Protein AF-A0A966U2Y6-F1 (afdb_monomer)

Sequence (125 aa):
MTNHVHLLVTPSRAESLSRLMRHLNQRYVQAINRAYRRSGTMWEGRFRSCLVDTEAYVLACYRYIELNPVRASMVRDPLDYPWSSHRMNASALPSSLLTPHEVFRALAPDARGRAEAYRELVLQG

Structure (mmCIF, N/CA/C/O backbone):
data_AF-A0A966U2Y6-F1
#
_entry.id   AF-A0A966U2Y6-F1
#
loop_
_atom_site.group_PDB
_atom_site.id
_atom_site.type_symbol
_atom_site.label_atom_id
_atom_site.label_alt_id
_atom_site.label_comp_id
_atom_site.label_asym_id
_atom_site.label_entity_id
_atom_site.label_seq_id
_atom_site.pdbx_PDB_ins_code
_atom_site.Cartn_x
_atom_site.Cartn_y
_atom_site.Cartn_z
_atom_site.occupancy
_atom_site.B_iso_or_equiv
_atom_site.auth_seq_id
_atom_site.auth_comp_id
_atom_site.auth_asym_id
_atom_site.auth_atom_id
_atom_site.pdbx_PDB_model_num
ATOM 1 N N . MET A 1 1 ? -0.722 -4.563 10.689 1.00 69.25 1 MET A N 1
ATOM 2 C CA . MET A 1 1 ? -1.890 -5.294 10.145 1.00 69.25 1 MET A CA 1
ATOM 3 C C . MET A 1 1 ? -2.987 -5.563 11.174 1.00 69.25 1 MET A C 1
ATOM 5 O O . MET A 1 1 ? -4.125 -5.232 10.891 1.00 69.25 1 MET A O 1
ATOM 9 N N . THR A 1 2 ? -2.715 -6.106 12.368 1.00 83.50 2 THR A N 1
ATOM 10 C CA . THR A 1 2 ? -3.764 -6.277 13.406 1.00 83.50 2 THR A CA 1
ATOM 11 C C . THR A 1 2 ? -4.090 -4.993 14.180 1.00 83.50 2 THR A C 1
ATOM 13 O O . THR A 1 2 ? -5.204 -4.837 14.667 1.00 83.50 2 THR A O 1
ATOM 16 N N . ASN A 1 3 ? -3.133 -4.064 14.281 1.00 89.12 3 ASN A N 1
ATOM 17 C CA . ASN A 1 3 ? -3.253 -2.813 15.045 1.00 89.12 3 ASN A CA 1
ATOM 18 C C . ASN A 1 3 ? -2.838 -1.547 14.264 1.00 89.12 3 ASN A C 1
ATOM 20 O O . ASN A 1 3 ? -2.851 -0.452 14.814 1.00 89.12 3 ASN A O 1
ATOM 24 N N . HIS A 1 4 ? -2.451 -1.682 12.993 1.00 91.94 4 HIS A N 1
ATOM 25 C CA . HIS A 1 4 ? -2.049 -0.573 12.121 1.00 91.94 4 HIS A CA 1
ATOM 26 C C . HIS A 1 4 ? -2.207 -0.955 10.646 1.00 91.94 4 HIS A C 1
ATOM 28 O O . HIS A 1 4 ? -2.210 -2.145 10.308 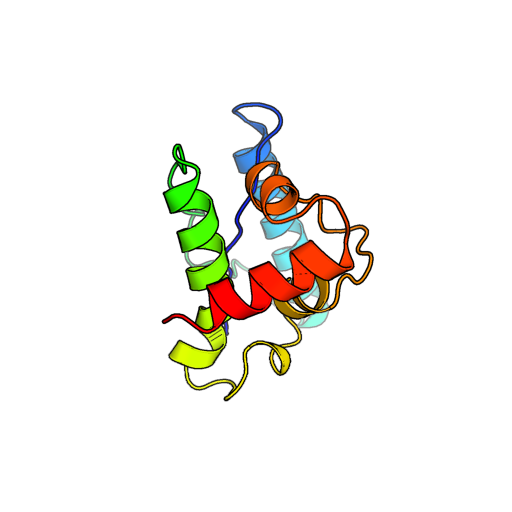1.00 91.94 4 HIS A O 1
ATOM 34 N N . VAL A 1 5 ? -2.258 0.058 9.780 1.00 93.94 5 VAL A N 1
ATOM 35 C CA . VAL A 1 5 ? -2.324 -0.071 8.317 1.00 93.94 5 VAL A CA 1
ATOM 36 C C . VAL A 1 5 ? -1.156 0.669 7.664 1.00 93.94 5 VAL A C 1
ATOM 38 O O . VAL A 1 5 ? -0.695 1.678 8.196 1.00 93.94 5 VAL A O 1
ATOM 41 N N . HIS A 1 6 ? -0.706 0.182 6.506 1.00 95.94 6 HIS A N 1
ATOM 42 C CA . HIS A 1 6 ? 0.255 0.870 5.637 1.00 95.94 6 HIS A CA 1
ATOM 43 C C . HIS A 1 6 ? -0.441 1.233 4.330 1.00 95.94 6 HIS A C 1
ATOM 45 O O . HIS A 1 6 ? -1.134 0.395 3.758 1.00 95.94 6 HIS A O 1
ATOM 51 N N . LEU A 1 7 ? -0.274 2.472 3.869 1.00 96.00 7 LEU A N 1
ATOM 52 C CA . LEU A 1 7 ? -0.892 2.982 2.645 1.00 96.00 7 LEU A CA 1
ATOM 53 C C . LEU A 1 7 ? 0.185 3.618 1.763 1.00 96.00 7 LEU A C 1
ATOM 55 O O . LEU A 1 7 ? 0.947 4.458 2.239 1.00 96.00 7 LEU A O 1
ATOM 59 N N . LEU A 1 8 ? 0.206 3.255 0.481 1.00 96.94 8 LEU A N 1
ATOM 60 C CA . LEU A 1 8 ? 0.978 3.941 -0.553 1.00 96.94 8 LEU A CA 1
ATOM 61 C C . LEU A 1 8 ? 0.008 4.766 -1.397 1.00 96.94 8 LEU A C 1
ATOM 63 O O . LEU A 1 8 ? -0.895 4.214 -2.022 1.00 96.94 8 LEU A O 1
ATOM 67 N N . VAL A 1 9 ? 0.150 6.089 -1.361 1.00 95.81 9 VAL A N 1
ATOM 68 C CA . VAL A 1 9 ? -0.825 7.016 -1.948 1.00 95.81 9 VAL A CA 1
ATOM 69 C C . VAL A 1 9 ? -0.129 8.179 -2.641 1.00 95.81 9 VAL A C 1
ATOM 71 O O . VAL A 1 9 ? 0.821 8.744 -2.106 1.00 95.81 9 VAL A O 1
ATOM 74 N N . THR A 1 10 ? -0.659 8.579 -3.795 1.00 95.44 10 THR A N 1
ATOM 75 C CA . THR A 1 10 ? -0.240 9.785 -4.519 1.00 95.44 10 THR A CA 1
ATOM 76 C C . THR A 1 10 ? -1.256 10.898 -4.250 1.00 95.44 10 THR A C 1
ATOM 78 O O . THR A 1 10 ? -2.369 10.850 -4.781 1.00 95.44 10 THR A O 1
ATOM 81 N N . PRO A 1 11 ? -0.949 11.883 -3.387 1.00 94.50 11 PRO A N 1
ATOM 82 C CA . PRO A 1 11 ? -1.878 12.966 -3.096 1.00 94.50 11 PRO A CA 1
ATOM 83 C C . PRO A 1 11 ? -1.987 13.930 -4.286 1.00 94.50 11 PRO A C 1
ATOM 85 O O . PRO A 1 11 ? -0.985 14.342 -4.856 1.00 94.50 11 PRO A O 1
ATOM 88 N N . SER A 1 12 ? -3.203 14.374 -4.612 1.00 93.62 12 SER A N 1
ATOM 89 C CA . SER A 1 12 ? -3.435 15.344 -5.697 1.00 93.62 12 SER A CA 1
ATOM 90 C C . SER A 1 12 ? -2.958 16.768 -5.381 1.00 93.62 12 SER A C 1
ATOM 92 O O . SER A 1 12 ? -2.810 17.588 -6.279 1.00 93.62 12 SER A O 1
ATOM 94 N N . ARG A 1 13 ? -2.816 17.097 -4.090 1.00 95.69 13 ARG A N 1
ATOM 95 C CA . ARG A 1 13 ? -2.360 18.395 -3.550 1.00 95.69 13 ARG A CA 1
ATOM 96 C C . ARG A 1 13 ? -1.693 18.160 -2.200 1.00 95.69 13 ARG A C 1
ATOM 98 O O . ARG A 1 13 ? -2.073 17.196 -1.528 1.00 95.69 13 ARG A O 1
ATOM 105 N N . ALA A 1 14 ? -0.819 19.064 -1.767 1.00 91.94 14 ALA A N 1
ATOM 106 C CA . ALA A 1 14 ? -0.055 18.946 -0.522 1.00 91.94 14 ALA A CA 1
ATOM 107 C C . ALA A 1 14 ? -0.923 18.616 0.713 1.00 91.94 14 ALA A C 1
ATOM 109 O O . ALA A 1 14 ? -0.583 17.741 1.507 1.00 91.94 14 ALA A O 1
ATOM 110 N N . GLU A 1 15 ? -2.104 19.224 0.847 1.00 95.25 15 GLU A N 1
ATOM 111 C CA . GLU A 1 15 ? -2.983 19.039 2.013 1.00 95.25 15 GLU A CA 1
ATOM 112 C C . GLU A 1 15 ? -3.892 17.805 1.901 1.00 95.25 15 GLU A C 1
ATOM 114 O O . GLU A 1 15 ? -4.583 17.442 2.861 1.00 95.25 15 GLU A O 1
ATOM 119 N N . SER A 1 16 ? -3.934 17.160 0.730 1.00 96.00 16 SER A N 1
ATOM 120 C CA . SER A 1 16 ? -4.897 16.091 0.435 1.00 96.00 16 SER A CA 1
ATOM 121 C C . SER A 1 16 ? -4.683 14.880 1.335 1.00 96.00 16 SER A C 1
ATOM 123 O O . SER A 1 16 ? -5.659 14.320 1.828 1.00 96.00 16 SER A O 1
ATOM 125 N N . LEU A 1 17 ? -3.424 14.524 1.616 1.00 95.69 17 LEU A N 1
ATOM 126 C CA . LEU A 1 17 ? -3.092 13.398 2.490 1.00 95.69 17 LEU A CA 1
ATOM 127 C C . LEU A 1 17 ? -3.587 13.635 3.922 1.00 95.69 17 LEU A C 1
ATOM 129 O O . LEU A 1 17 ? -4.316 12.815 4.478 1.00 95.69 17 LEU A O 1
ATOM 133 N N . SER A 1 18 ? -3.265 14.792 4.500 1.00 95.44 18 SER A N 1
ATOM 134 C CA . SER A 1 18 ? -3.696 15.154 5.855 1.00 95.44 18 SER A CA 1
ATOM 135 C C . SER A 1 18 ? -5.220 15.202 5.977 1.00 95.44 18 SER A C 1
ATOM 137 O O . SER A 1 18 ? -5.787 14.732 6.967 1.00 95.44 18 SER A O 1
ATOM 139 N N . ARG A 1 19 ? -5.911 15.726 4.954 1.00 96.50 19 ARG A N 1
ATOM 140 C CA . ARG A 1 19 ? -7.379 15.728 4.909 1.00 96.50 19 ARG A CA 1
ATOM 141 C C . ARG A 1 19 ? -7.938 14.313 4.794 1.00 96.50 19 ARG A C 1
ATOM 143 O O . ARG A 1 19 ? -8.871 14.006 5.532 1.00 96.50 19 ARG A O 1
ATOM 150 N N . LEU A 1 20 ? -7.387 13.470 3.921 1.00 95.56 20 LEU A N 1
ATOM 151 C CA . LEU A 1 20 ? -7.788 12.070 3.774 1.00 95.56 20 LEU A CA 1
ATOM 152 C C . LEU A 1 20 ? -7.684 11.340 5.116 1.00 95.56 20 LEU A C 1
ATOM 154 O O . LEU A 1 20 ? -8.687 10.820 5.602 1.00 95.56 20 LEU A O 1
ATOM 158 N N . MET A 1 21 ? -6.510 11.384 5.749 1.00 96.56 21 MET A N 1
ATOM 159 C CA . MET A 1 21 ? -6.264 10.692 7.016 1.00 96.56 21 MET A CA 1
ATOM 160 C C . MET A 1 21 ? -7.176 11.198 8.134 1.00 96.56 21 MET A C 1
ATOM 162 O O . MET A 1 21 ? -7.710 10.394 8.897 1.00 96.56 21 MET A O 1
ATOM 166 N N . ARG A 1 22 ? -7.436 12.512 8.207 1.00 95.56 22 ARG A N 1
ATOM 167 C CA . ARG A 1 22 ? -8.385 13.072 9.183 1.00 95.56 22 ARG A CA 1
ATOM 168 C C . ARG A 1 22 ? -9.786 12.483 9.013 1.00 95.56 22 ARG A C 1
ATOM 170 O O . ARG A 1 22 ? -10.361 12.020 9.994 1.00 95.56 22 ARG A O 1
ATOM 177 N N . HIS A 1 23 ? -10.328 12.490 7.794 1.00 95.88 23 HIS A N 1
ATOM 178 C CA . HIS A 1 23 ? -11.686 11.993 7.548 1.00 95.88 23 HIS A CA 1
ATOM 179 C C . HIS A 1 23 ? -11.779 10.477 7.730 1.00 95.88 23 HIS A C 1
ATOM 181 O O . HIS A 1 23 ? -12.716 10.008 8.376 1.00 95.88 23 HIS A O 1
ATOM 187 N N . LEU A 1 24 ? -10.809 9.719 7.208 1.00 95.19 24 LEU A N 1
ATOM 188 C CA . LEU A 1 24 ? -10.754 8.264 7.349 1.00 95.19 24 LEU A CA 1
ATOM 189 C C . LEU A 1 24 ? -10.761 7.865 8.829 1.00 95.19 24 LEU A C 1
ATOM 191 O O . LEU A 1 24 ? -11.628 7.108 9.267 1.00 95.19 24 LEU A O 1
ATOM 195 N N . ASN A 1 25 ? -9.853 8.448 9.614 1.00 95.19 25 ASN A N 1
ATOM 196 C CA . ASN A 1 25 ? -9.701 8.114 11.024 1.00 95.19 25 ASN A CA 1
ATOM 197 C C . ASN A 1 25 ? -10.938 8.499 11.840 1.00 95.19 25 ASN A C 1
ATOM 199 O O . ASN A 1 25 ? -11.384 7.704 12.666 1.00 95.19 25 ASN A O 1
ATOM 203 N N . GLN A 1 26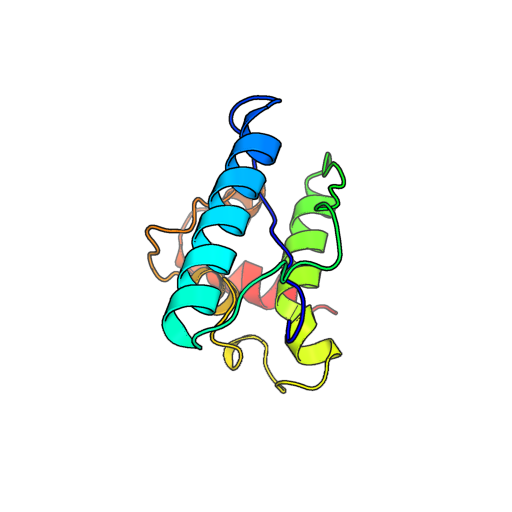 ? -11.511 9.685 11.603 1.00 95.12 26 GLN A N 1
ATOM 204 C CA . GLN A 1 26 ? -12.719 10.137 12.301 1.00 95.12 26 GLN A CA 1
ATOM 205 C C . GLN A 1 26 ? -13.913 9.226 12.013 1.00 95.12 26 GLN A C 1
ATOM 207 O O . GLN A 1 26 ? -14.578 8.783 12.950 1.00 95.12 26 GLN A O 1
ATOM 212 N N . ARG A 1 27 ? -14.166 8.907 10.736 1.00 96.50 27 ARG A N 1
ATOM 213 C CA . ARG A 1 27 ? -15.287 8.038 10.351 1.00 96.50 27 ARG A CA 1
ATOM 214 C C . ARG A 1 27 ? -15.122 6.631 10.913 1.00 96.50 27 ARG A C 1
ATOM 216 O O . ARG A 1 27 ? -16.092 6.076 11.420 1.00 96.50 27 ARG A O 1
ATOM 223 N N . TYR A 1 28 ? -13.907 6.086 10.871 1.00 95.50 28 TYR A N 1
ATOM 224 C CA . TYR A 1 28 ? -13.618 4.766 11.422 1.00 95.50 28 TYR A CA 1
ATOM 225 C C . TYR A 1 28 ? -13.859 4.710 12.938 1.00 95.50 28 TYR A C 1
ATOM 227 O O . TYR A 1 28 ? -14.616 3.864 13.407 1.00 95.50 28 TYR A O 1
ATOM 235 N N . VAL A 1 29 ? -13.302 5.659 13.702 1.00 96.31 29 VAL A N 1
ATOM 236 C CA . VAL A 1 29 ? -13.487 5.724 15.164 1.00 96.31 29 VAL A CA 1
ATOM 237 C C . VAL A 1 29 ? -14.963 5.863 15.526 1.00 96.31 29 VAL A C 1
ATOM 239 O O . VAL A 1 29 ? -15.444 5.155 16.405 1.00 96.31 29 VAL A O 1
ATOM 242 N N . GLN A 1 30 ? -15.703 6.739 14.840 1.00 96.75 30 GLN A N 1
ATOM 243 C CA . GLN A 1 30 ? -17.137 6.915 15.082 1.00 96.75 30 GLN A CA 1
ATOM 244 C C . GLN A 1 30 ? -17.930 5.636 14.795 1.00 96.75 30 GLN A C 1
ATOM 246 O O . GLN A 1 30 ? -18.797 5.269 15.590 1.00 96.75 30 GLN A O 1
ATOM 251 N N . ALA A 1 31 ? -17.631 4.955 13.684 1.00 97.50 31 ALA A N 1
ATOM 252 C CA . ALA A 1 31 ? -18.291 3.708 13.315 1.00 97.50 31 ALA A CA 1
ATOM 253 C C . ALA A 1 31 ? -18.042 2.612 14.360 1.00 97.50 31 ALA A C 1
ATOM 255 O O . ALA A 1 31 ? -18.991 1.982 14.824 1.00 97.50 31 ALA A O 1
ATOM 256 N N . ILE A 1 32 ? -16.791 2.437 14.789 1.00 96.88 32 ILE A N 1
ATOM 257 C CA . ILE A 1 32 ? -16.421 1.436 15.792 1.00 96.88 32 ILE A CA 1
ATOM 258 C C . ILE A 1 32 ? -17.002 1.780 17.170 1.00 96.88 32 ILE A C 1
ATOM 260 O O . ILE A 1 32 ? -17.619 0.927 17.804 1.00 96.88 32 ILE A O 1
ATOM 264 N N . ASN A 1 33 ? -16.899 3.029 17.623 1.00 97.69 33 ASN A N 1
ATOM 265 C CA . ASN A 1 33 ? -17.482 3.446 18.900 1.00 97.69 33 ASN A CA 1
ATOM 266 C C . ASN A 1 33 ? -18.998 3.214 18.937 1.00 97.69 33 ASN A C 1
ATOM 268 O O . ASN A 1 33 ? -19.517 2.704 19.930 1.00 97.69 33 ASN A O 1
ATOM 272 N N . ARG A 1 34 ? -19.701 3.499 17.834 1.00 97.56 34 ARG A N 1
ATOM 273 C CA . ARG A 1 34 ? -21.132 3.203 17.708 1.00 97.56 34 ARG A CA 1
ATOM 274 C C . ARG A 1 34 ? -21.412 1.700 17.735 1.00 97.56 34 ARG A C 1
ATOM 276 O O . ARG A 1 34 ? -22.290 1.276 18.480 1.00 97.56 34 ARG A O 1
ATOM 283 N N . ALA A 1 35 ? -20.680 0.912 16.947 1.00 98.00 35 ALA A N 1
ATOM 284 C CA . ALA A 1 35 ? -20.898 -0.530 16.828 1.00 98.00 35 ALA A CA 1
ATOM 285 C C . ALA A 1 35 ? -20.669 -1.271 18.156 1.00 98.00 35 ALA A C 1
ATOM 287 O O . ALA A 1 35 ? -21.443 -2.154 18.509 1.00 98.00 35 ALA A O 1
ATOM 288 N N . TYR A 1 36 ? -19.649 -0.870 18.918 1.00 97.31 36 TYR A N 1
ATOM 289 C CA . TYR A 1 36 ? -19.255 -1.541 20.160 1.00 97.31 36 TYR A CA 1
ATOM 290 C C . TYR A 1 36 ? -19.703 -0.804 21.433 1.00 97.31 36 TYR A C 1
ATOM 292 O O . TYR A 1 36 ? -19.292 -1.186 22.524 1.00 97.31 36 TYR A O 1
ATOM 300 N N . ARG A 1 37 ? -20.533 0.247 21.318 1.00 97.31 37 ARG A N 1
ATOM 301 C CA . ARG A 1 37 ? -20.990 1.098 22.441 1.00 97.31 37 ARG A CA 1
ATOM 302 C C . ARG A 1 37 ? -19.834 1.622 23.307 1.00 97.31 37 ARG A C 1
ATOM 304 O O . ARG A 1 37 ? -19.904 1.633 24.533 1.00 97.31 37 ARG A O 1
ATOM 311 N N . ARG A 1 38 ? -18.756 2.045 22.649 1.00 96.31 38 ARG A N 1
ATOM 312 C CA . ARG A 1 38 ? -17.554 2.615 23.272 1.00 96.31 38 ARG A CA 1
ATOM 313 C C . ARG A 1 38 ? -17.503 4.127 23.069 1.00 96.31 38 ARG A C 1
ATOM 315 O O . ARG A 1 38 ? -18.209 4.684 22.232 1.00 96.31 38 ARG A O 1
ATOM 322 N N . SER A 1 39 ? -16.624 4.788 23.810 1.00 93.62 39 SER A N 1
ATOM 323 C CA . SER A 1 39 ? -16.253 6.190 23.621 1.00 93.62 39 SER A CA 1
ATOM 324 C C . SER A 1 39 ? -14.728 6.342 23.685 1.00 93.62 39 SER A C 1
ATOM 326 O O . SER A 1 39 ? -14.018 5.410 24.065 1.00 93.62 39 SER A O 1
ATOM 328 N N . GLY A 1 40 ? -14.218 7.509 23.284 1.00 92.50 40 GLY A N 1
ATOM 329 C CA . GLY A 1 40 ? -12.783 7.808 23.281 1.00 92.50 40 GLY A CA 1
ATOM 330 C C . GLY A 1 40 ? -12.085 7.562 21.940 1.00 92.50 40 GLY A C 1
ATOM 331 O O . GLY A 1 40 ? -12.724 7.358 20.902 1.00 92.50 40 GLY A O 1
ATOM 332 N N . THR A 1 41 ? -10.756 7.655 21.962 1.00 91.75 41 THR A N 1
ATOM 333 C CA . THR A 1 41 ? -9.880 7.468 20.799 1.00 91.75 41 THR A CA 1
ATOM 334 C C . THR A 1 41 ? -9.579 5.985 20.556 1.00 91.75 41 THR A C 1
ATOM 336 O O . THR A 1 41 ? -9.662 5.161 21.462 1.00 91.75 41 THR A O 1
ATOM 339 N N . MET A 1 42 ? -9.229 5.637 19.313 1.00 90.81 42 MET A N 1
ATOM 340 C CA . MET A 1 42 ? -8.771 4.286 18.942 1.00 90.81 42 MET A CA 1
ATOM 341 C C . MET A 1 42 ? -7.339 4.276 18.409 1.00 90.81 42 MET A C 1
ATOM 343 O O . MET A 1 42 ? -6.602 3.325 18.634 1.00 90.81 42 MET A O 1
ATOM 347 N N . TRP A 1 43 ? -6.953 5.325 17.687 1.00 92.12 43 TRP A N 1
ATOM 348 C CA . TRP A 1 43 ? -5.608 5.457 17.149 1.00 92.12 43 TRP A CA 1
ATOM 349 C C . TRP A 1 43 ? -4.644 5.911 18.243 1.00 92.12 43 TRP A C 1
ATOM 351 O O . TRP A 1 43 ? -4.945 6.853 18.975 1.00 92.12 43 TRP A O 1
ATOM 361 N N . GLU A 1 44 ? -3.478 5.271 18.308 1.00 89.81 44 GLU A N 1
ATOM 362 C CA . GLU A 1 44 ? -2.416 5.575 19.277 1.00 89.81 44 GLU A CA 1
ATOM 363 C C . GLU A 1 44 ? -1.804 6.972 19.069 1.00 89.81 44 GLU A C 1
ATOM 365 O O . GLU A 1 44 ? -1.268 7.577 19.993 1.00 89.81 44 GLU A O 1
ATOM 370 N N . GLY A 1 45 ? -1.920 7.536 17.864 1.00 89.50 45 GLY A N 1
ATOM 371 C CA . GLY A 1 45 ? -1.411 8.869 17.576 1.00 89.50 45 GLY A CA 1
ATOM 372 C C . GLY A 1 45 ? -1.736 9.370 16.174 1.00 89.50 45 GLY A C 1
ATOM 373 O O . GLY A 1 45 ? -2.636 8.878 15.490 1.00 89.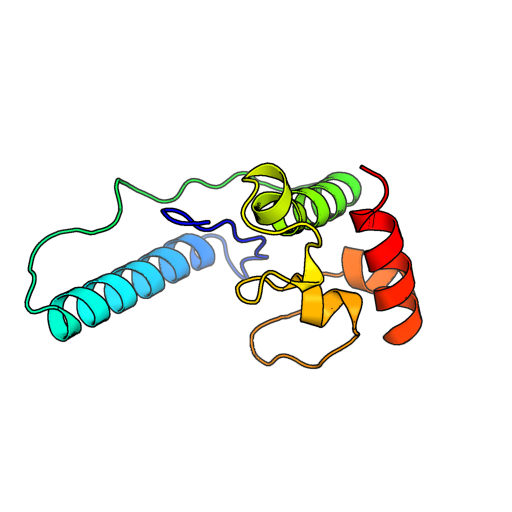50 45 GLY A O 1
ATOM 374 N N . ARG A 1 46 ? -0.989 10.395 15.749 1.00 90.69 46 ARG A N 1
ATOM 375 C CA . ARG A 1 46 ? -1.050 10.928 14.381 1.00 90.69 46 ARG A CA 1
ATOM 376 C C . ARG A 1 46 ? -0.478 9.911 13.391 1.00 90.69 46 ARG A C 1
ATOM 378 O O . ARG A 1 46 ? 0.403 9.128 13.739 1.00 90.69 46 ARG A O 1
ATOM 385 N N . PHE A 1 47 ? -0.951 9.964 12.146 1.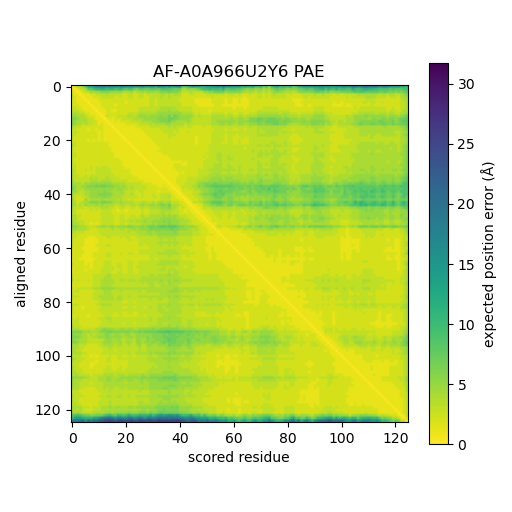00 94.12 47 PHE A N 1
ATOM 386 C CA . PHE A 1 47 ? -0.328 9.200 11.068 1.00 94.12 47 PHE A CA 1
ATOM 387 C C . PHE A 1 47 ? 1.118 9.668 10.854 1.00 94.12 47 PHE A C 1
ATOM 389 O O . PHE A 1 47 ? 1.452 10.826 11.113 1.00 94.12 47 PHE A O 1
ATOM 396 N N . ARG A 1 48 ? 1.963 8.761 10.367 1.00 94.31 48 ARG A N 1
ATOM 397 C CA . ARG A 1 48 ? 3.324 9.062 9.916 1.00 94.31 48 ARG A CA 1
ATOM 398 C C . ARG A 1 48 ? 3.369 8.918 8.400 1.00 94.31 48 ARG A C 1
ATOM 400 O O . ARG A 1 48 ? 2.686 8.057 7.851 1.00 94.31 48 ARG A O 1
ATOM 407 N N . SER A 1 49 ? 4.155 9.756 7.739 1.00 94.06 49 SER A N 1
ATOM 408 C CA . SER A 1 49 ? 4.342 9.718 6.289 1.00 94.06 49 SER A CA 1
ATOM 409 C C . SER A 1 49 ? 5.812 9.892 5.940 1.00 94.06 49 SER A C 1
ATOM 411 O O . SER A 1 49 ? 6.513 10.669 6.585 1.00 94.06 49 SER A O 1
ATOM 413 N N . CYS A 1 50 ? 6.248 9.193 4.899 1.00 94.31 50 CYS A N 1
ATOM 414 C CA . CYS A 1 50 ? 7.566 9.314 4.291 1.00 94.31 50 CYS A CA 1
ATOM 415 C C . CYS A 1 50 ? 7.353 9.572 2.795 1.00 94.31 50 CYS A C 1
ATO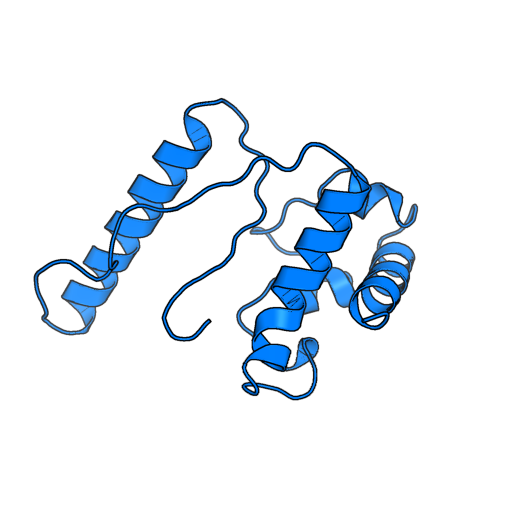M 417 O O . CYS A 1 50 ? 6.470 8.952 2.199 1.00 94.31 50 CYS A O 1
ATOM 419 N N . LEU A 1 51 ? 8.099 10.517 2.217 1.00 94.56 51 LEU A N 1
ATOM 420 C CA . LEU A 1 51 ? 8.045 10.761 0.779 1.00 94.56 51 LEU A CA 1
ATOM 421 C C . LEU A 1 51 ? 8.724 9.597 0.050 1.00 94.56 51 LEU A C 1
ATOM 423 O O . LEU A 1 51 ? 9.755 9.098 0.495 1.00 94.56 51 LEU A O 1
ATOM 427 N N . VAL A 1 52 ? 8.127 9.182 -1.062 1.00 95.69 52 VAL A N 1
ATOM 428 C CA . VAL A 1 52 ? 8.680 8.182 -1.972 1.00 95.69 52 VAL A CA 1
ATOM 429 C C . VAL A 1 52 ? 8.917 8.895 -3.296 1.00 95.69 52 VAL A C 1
ATOM 431 O O . VAL A 1 52 ? 7.959 9.284 -3.958 1.00 95.69 52 VAL A O 1
ATOM 434 N N . ASP A 1 53 ? 10.178 9.132 -3.635 1.00 92.56 53 ASP A N 1
ATOM 435 C CA . ASP A 1 53 ? 10.603 10.039 -4.710 1.00 92.56 53 ASP A CA 1
ATOM 436 C C . ASP A 1 53 ? 11.368 9.339 -5.845 1.00 92.56 53 ASP A C 1
ATOM 438 O O . ASP A 1 53 ? 11.777 9.986 -6.806 1.00 92.56 53 ASP A O 1
ATOM 442 N N . THR A 1 54 ? 11.527 8.014 -5.774 1.00 96.50 54 THR A N 1
ATOM 443 C CA . THR A 1 54 ? 12.157 7.212 -6.829 1.00 96.50 54 THR A CA 1
ATOM 444 C C . THR A 1 54 ? 11.288 6.022 -7.212 1.00 96.50 54 THR A C 1
ATOM 446 O 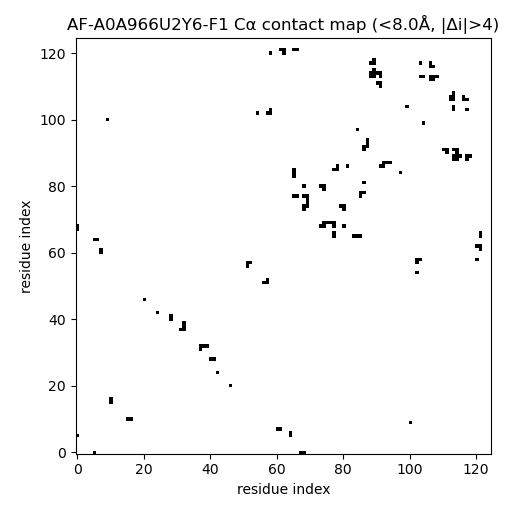O . THR A 1 54 ? 10.615 5.422 -6.371 1.00 96.50 54 THR A O 1
ATOM 449 N N . GLU A 1 55 ? 11.336 5.630 -8.485 1.00 96.62 55 GLU A N 1
ATOM 450 C CA . GLU A 1 55 ? 10.571 4.488 -8.998 1.00 96.62 55 GLU A CA 1
ATOM 451 C C . GLU A 1 55 ? 10.943 3.179 -8.289 1.00 96.62 55 GLU A C 1
ATOM 453 O O . GLU A 1 55 ? 10.072 2.402 -7.890 1.00 96.62 55 GLU A O 1
ATOM 458 N N . ALA A 1 56 ? 12.241 2.968 -8.054 1.00 95.69 56 ALA A N 1
ATOM 459 C CA . ALA A 1 56 ? 12.738 1.813 -7.316 1.00 95.69 56 ALA A CA 1
ATOM 460 C C . ALA A 1 56 ? 12.160 1.765 -5.894 1.00 95.69 56 ALA A C 1
ATOM 462 O O . ALA A 1 56 ? 11.765 0.696 -5.419 1.00 95.69 56 ALA A O 1
ATOM 463 N N . TYR A 1 57 ? 12.050 2.918 -5.223 1.00 96.62 57 TYR A N 1
ATOM 464 C CA . TYR A 1 57 ? 11.480 2.969 -3.883 1.00 96.62 57 TYR A CA 1
ATOM 465 C C . TYR A 1 57 ? 9.959 2.753 -3.888 1.00 96.62 57 TYR A C 1
ATOM 467 O O . TYR A 1 57 ? 9.453 2.059 -3.009 1.00 96.62 57 TYR A O 1
ATOM 475 N N . VAL A 1 58 ? 9.236 3.212 -4.919 1.00 97.38 58 VAL A N 1
ATOM 476 C CA . VAL A 1 58 ? 7.808 2.882 -5.115 1.00 97.38 58 VAL A CA 1
ATOM 477 C C . VAL A 1 58 ? 7.599 1.367 -5.183 1.00 97.38 58 VAL A C 1
ATOM 479 O O . VAL A 1 58 ? 6.764 0.826 -4.451 1.00 97.38 58 VAL A O 1
ATOM 482 N N . LEU A 1 59 ? 8.370 0.662 -6.017 1.00 96.62 59 LEU A N 1
ATOM 483 C CA . LEU A 1 59 ? 8.275 -0.799 -6.142 1.00 96.62 59 LEU A CA 1
ATOM 484 C C . LEU A 1 59 ? 8.678 -1.518 -4.846 1.00 96.62 59 LEU A C 1
ATOM 486 O O . LEU A 1 59 ? 8.016 -2.476 -4.436 1.00 96.62 59 LEU A O 1
ATOM 490 N N . ALA A 1 60 ? 9.707 -1.022 -4.155 1.00 96.31 60 ALA A N 1
ATOM 491 C CA . ALA A 1 60 ? 10.099 -1.540 -2.848 1.00 96.31 60 ALA A CA 1
ATOM 492 C C . ALA A 1 60 ? 8.985 -1.363 -1.799 1.00 96.31 60 ALA A C 1
ATOM 494 O O . ALA A 1 60 ? 8.743 -2.285 -1.017 1.00 96.31 60 ALA A O 1
ATOM 495 N N . CYS A 1 61 ? 8.271 -0.231 -1.803 1.00 97.06 61 CYS A N 1
ATOM 496 C CA . CYS A 1 61 ? 7.116 0.006 -0.936 1.00 97.06 61 CYS A CA 1
ATOM 497 C C . CYS A 1 61 ? 5.955 -0.939 -1.252 1.00 97.06 61 CYS A C 1
ATOM 499 O O . CYS A 1 61 ? 5.397 -1.511 -0.317 1.00 97.06 61 CYS A O 1
ATOM 501 N N . TYR A 1 62 ? 5.618 -1.152 -2.531 1.00 96.62 62 TYR A N 1
ATOM 502 C CA . TYR A 1 62 ? 4.618 -2.155 -2.917 1.00 96.62 62 TYR A CA 1
ATOM 503 C C . TYR A 1 62 ? 4.962 -3.521 -2.317 1.00 96.62 62 TYR A C 1
ATOM 505 O O . TYR A 1 62 ? 4.156 -4.090 -1.583 1.00 96.62 62 TYR A O 1
ATOM 513 N N . ARG A 1 63 ? 6.183 -4.014 -2.556 1.00 95.69 63 ARG A N 1
ATOM 514 C CA . ARG A 1 63 ? 6.634 -5.305 -2.018 1.00 95.69 63 ARG A CA 1
ATOM 515 C C . ARG A 1 63 ? 6.600 -5.338 -0.492 1.00 95.69 63 ARG A C 1
ATOM 517 O O . ARG A 1 63 ? 6.099 -6.294 0.090 1.00 95.69 63 ARG A O 1
ATOM 524 N N . TYR A 1 64 ? 7.121 -4.301 0.163 1.00 95.75 64 TYR A N 1
ATOM 525 C CA . TYR A 1 64 ? 7.128 -4.207 1.621 1.00 95.75 64 TYR A CA 1
ATOM 526 C C . TYR A 1 64 ? 5.714 -4.328 2.195 1.00 95.75 64 TYR A C 1
ATOM 528 O O . TYR A 1 64 ? 5.502 -5.122 3.112 1.00 95.75 64 TYR A O 1
ATOM 536 N N . ILE A 1 65 ? 4.758 -3.563 1.658 1.00 96.56 65 ILE A N 1
ATOM 537 C CA . ILE A 1 65 ? 3.376 -3.532 2.145 1.00 96.56 65 ILE A CA 1
ATOM 538 C C . ILE A 1 65 ? 2.711 -4.896 1.965 1.00 96.56 65 ILE A C 1
ATOM 540 O O . ILE A 1 65 ? 2.145 -5.411 2.927 1.00 96.56 65 ILE A O 1
ATOM 544 N N . GLU A 1 66 ? 2.816 -5.511 0.785 1.00 96.00 66 GLU A N 1
ATOM 545 C CA . GLU A 1 66 ? 2.141 -6.792 0.539 1.00 96.00 66 GLU A CA 1
ATOM 546 C C . GLU A 1 66 ? 2.762 -7.959 1.321 1.00 96.00 66 GLU A C 1
ATOM 548 O O . GLU A 1 66 ? 2.049 -8.881 1.706 1.00 96.00 66 GLU A O 1
ATOM 553 N N . LEU A 1 67 ? 4.064 -7.906 1.633 1.00 96.06 67 LEU A N 1
ATOM 554 C CA . LEU A 1 67 ? 4.734 -8.929 2.448 1.00 96.06 67 LEU A CA 1
ATOM 555 C C . LEU A 1 67 ? 4.584 -8.714 3.963 1.00 96.06 67 LEU A C 1
ATOM 557 O O . LEU A 1 67 ? 4.995 -9.576 4.740 1.00 96.06 67 LEU A O 1
ATOM 561 N N . ASN A 1 68 ? 4.010 -7.598 4.429 1.00 96.25 68 ASN A N 1
ATOM 562 C CA . ASN A 1 68 ? 3.839 -7.349 5.869 1.00 96.25 68 ASN A CA 1
ATOM 563 C C . ASN A 1 68 ? 3.035 -8.451 6.593 1.00 96.25 68 ASN A C 1
ATOM 565 O O . ASN A 1 68 ? 3.485 -8.887 7.652 1.00 96.25 68 ASN A O 1
ATOM 569 N N . PRO A 1 69 ? 1.885 -8.929 6.071 1.00 96.25 69 PRO A N 1
ATOM 570 C CA . PRO A 1 69 ? 1.130 -10.026 6.680 1.00 96.25 69 PRO A CA 1
ATOM 571 C C . PRO A 1 69 ? 1.930 -11.331 6.793 1.00 96.25 69 PRO A C 1
ATOM 573 O O . PRO A 1 69 ? 1.830 -12.018 7.809 1.00 96.25 69 PRO A O 1
ATOM 576 N N . VAL A 1 70 ? 2.752 -11.643 5.785 1.00 95.50 70 VAL A N 1
ATOM 577 C CA . VAL A 1 70 ? 3.630 -12.825 5.778 1.00 95.50 70 VAL A CA 1
ATOM 578 C C . VAL A 1 70 ? 4.729 -12.678 6.828 1.00 95.50 70 VAL A C 1
ATOM 580 O O . VAL A 1 70 ? 4.924 -13.562 7.655 1.00 95.50 70 VAL A O 1
ATOM 583 N N . ARG A 1 71 ? 5.400 -11.519 6.867 1.00 94.88 71 ARG A N 1
ATOM 584 C CA . ARG A 1 71 ? 6.442 -11.204 7.864 1.00 94.88 71 ARG A CA 1
ATOM 585 C C . ARG A 1 71 ? 5.915 -11.191 9.298 1.00 94.88 71 ARG A C 1
ATOM 587 O O . ARG A 1 71 ? 6.665 -11.468 10.225 1.00 94.88 71 ARG A O 1
ATOM 594 N N . ALA A 1 72 ? 4.639 -10.863 9.477 1.00 95.56 72 ALA A N 1
ATOM 595 C CA . ALA A 1 72 ? 3.944 -10.933 10.757 1.00 95.56 72 ALA A CA 1
ATOM 596 C C . ALA A 1 72 ? 3.411 -12.343 11.085 1.00 95.56 72 ALA A C 1
ATOM 598 O O . ALA A 1 72 ? 2.665 -12.492 12.052 1.00 95.56 72 ALA A O 1
ATOM 599 N N . SER A 1 73 ? 3.749 -13.359 10.280 1.00 96.25 73 SER A N 1
ATOM 600 C CA . SER A 1 73 ? 3.304 -14.752 10.417 1.00 96.25 73 SER A CA 1
ATOM 601 C C . SER A 1 73 ? 1.779 -14.921 10.465 1.00 96.25 73 SER A C 1
ATOM 603 O O . SER A 1 73 ? 1.274 -15.862 11.073 1.00 96.25 73 SER A O 1
ATOM 605 N N . MET A 1 74 ? 1.027 -14.010 9.836 1.00 95.75 74 MET A N 1
ATOM 606 C CA . MET A 1 74 ? -0.440 -14.074 9.786 1.00 95.75 74 MET A CA 1
ATOM 607 C C . MET A 1 74 ? -0.937 -15.008 8.679 1.00 95.75 74 MET A C 1
ATOM 609 O O . MET A 1 74 ? -2.000 -15.608 8.807 1.00 95.75 74 MET A O 1
ATOM 613 N N . VAL A 1 75 ? -0.177 -15.101 7.587 1.00 96.62 75 VAL A N 1
ATOM 614 C CA . VAL A 1 75 ? -0.445 -15.938 6.412 1.00 96.62 75 VAL A CA 1
ATOM 615 C C . VAL A 1 75 ? 0.876 -16.459 5.844 1.00 96.62 75 VAL A C 1
ATOM 617 O O . VAL A 1 75 ? 1.929 -15.883 6.117 1.00 96.62 75 VAL A O 1
ATOM 620 N N . ARG A 1 76 ? 0.833 -17.538 5.052 1.00 95.69 76 ARG A N 1
ATOM 621 C CA . ARG A 1 76 ? 2.025 -18.072 4.363 1.00 95.69 76 ARG A CA 1
ATOM 622 C C . ARG A 1 76 ? 2.249 -17.428 2.999 1.00 95.69 76 ARG A C 1
ATOM 624 O O . ARG A 1 76 ? 3.392 -17.236 2.610 1.00 95.69 76 ARG A O 1
ATOM 631 N N . ASP A 1 77 ? 1.166 -17.092 2.308 1.00 94.38 77 ASP A N 1
ATOM 632 C CA . ASP A 1 77 ? 1.174 -16.453 0.995 1.00 94.38 77 ASP A CA 1
ATOM 633 C C . ASP A 1 77 ? 0.492 -15.074 1.102 1.00 94.38 77 ASP A C 1
ATOM 635 O O . ASP A 1 77 ? -0.560 -14.969 1.743 1.00 94.38 77 ASP A O 1
ATOM 639 N N . PRO A 1 78 ? 1.043 -13.994 0.514 1.00 95.00 78 PRO A N 1
ATOM 640 C CA . PRO A 1 78 ? 0.377 -12.691 0.510 1.00 95.00 78 PRO A CA 1
ATOM 641 C C . PRO A 1 78 ? -1.027 -12.708 -0.136 1.00 95.00 78 PRO A C 1
ATOM 643 O O . PRO A 1 78 ? -1.864 -11.879 0.227 1.00 95.00 78 PRO A O 1
ATOM 646 N N . LEU A 1 79 ? -1.341 -13.651 -1.037 1.00 94.50 79 LEU A N 1
ATOM 647 C CA . LEU A 1 79 ? -2.684 -13.833 -1.621 1.00 94.50 79 LEU A CA 1
ATOM 648 C C . LEU A 1 79 ? -3.742 -14.308 -0.615 1.00 94.50 79 LEU A C 1
ATOM 650 O O . LEU A 1 79 ? -4.946 -14.101 -0.846 1.00 94.50 79 LEU A O 1
ATOM 654 N N . ASP A 1 80 ? -3.306 -14.914 0.489 1.00 95.69 80 ASP A N 1
ATOM 655 C CA . ASP A 1 80 ? -4.181 -15.401 1.557 1.00 95.69 80 ASP A CA 1
ATOM 656 C C . ASP A 1 80 ? -4.635 -14.273 2.492 1.00 95.69 80 ASP A C 1
ATOM 658 O O . ASP A 1 80 ? -5.558 -14.468 3.284 1.00 95.69 80 ASP A O 1
ATOM 662 N N . TYR A 1 81 ? -4.025 -13.083 2.416 1.00 96.12 81 TYR A N 1
ATOM 663 C CA . TYR A 1 81 ? -4.424 -11.942 3.234 1.00 96.12 81 TYR A CA 1
ATOM 664 C C . TYR A 1 81 ? -5.470 -11.079 2.506 1.00 96.12 81 TYR A C 1
ATOM 666 O O . TYR A 1 81 ? -5.132 -10.338 1.583 1.00 96.12 81 TYR A O 1
ATOM 674 N N . PRO A 1 82 ? -6.758 -11.108 2.909 1.00 93.69 82 PRO A N 1
ATOM 675 C CA . PRO A 1 82 ? -7.821 -10.439 2.155 1.00 93.69 82 PRO A CA 1
ATOM 676 C C . PRO A 1 82 ? -7.825 -8.913 2.319 1.00 93.69 82 PRO A C 1
ATOM 678 O O . PRO A 1 82 ? -8.516 -8.220 1.577 1.00 93.69 82 PRO A O 1
ATOM 681 N N . TRP A 1 83 ? -7.078 -8.380 3.289 1.00 94.75 83 TRP A N 1
ATOM 682 C CA . TRP A 1 83 ? -7.082 -6.961 3.651 1.00 94.75 83 TRP A CA 1
ATOM 683 C C . TRP A 1 83 ? -5.914 -6.186 3.028 1.00 94.75 83 TRP A C 1
ATOM 685 O O . TRP A 1 83 ? -5.379 -5.266 3.647 1.00 94.75 83 TRP A O 1
ATOM 695 N N . SER A 1 84 ? -5.506 -6.550 1.811 1.00 95.56 84 SER A N 1
ATOM 696 C CA . SER A 1 84 ? -4.517 -5.796 1.040 1.00 95.56 84 SER A CA 1
ATOM 697 C C . SER A 1 84 ? -4.880 -5.677 -0.440 1.00 95.56 84 SER A C 1
ATOM 699 O O . SER A 1 84 ? -5.802 -6.322 -0.947 1.00 95.56 84 SER A O 1
ATOM 701 N N . SER A 1 85 ? -4.144 -4.818 -1.148 1.00 96.06 85 SER A N 1
ATOM 702 C CA . SER A 1 85 ? -4.255 -4.667 -2.599 1.00 96.06 85 SER A CA 1
ATOM 703 C C . SER A 1 85 ? -3.612 -5.811 -3.384 1.00 96.06 85 SER A C 1
ATOM 705 O O . SER A 1 85 ? -3.808 -5.866 -4.602 1.00 96.06 85 SER A O 1
ATOM 707 N N . HIS A 1 86 ? -2.903 -6.737 -2.722 1.00 96.00 86 HIS A N 1
ATOM 708 C CA . HIS A 1 86 ? -2.095 -7.757 -3.385 1.00 96.00 86 HIS A CA 1
ATOM 709 C C . HIS A 1 86 ? -2.904 -8.548 -4.402 1.00 96.00 86 HIS A C 1
ATOM 711 O O . HIS A 1 86 ? -2.543 -8.583 -5.572 1.00 96.00 86 HIS A O 1
ATOM 717 N N . ARG A 1 87 ? -4.046 -9.116 -3.990 1.00 95.12 87 ARG A N 1
ATOM 718 C CA . ARG A 1 87 ? -4.898 -9.933 -4.866 1.00 95.12 87 ARG A CA 1
ATOM 719 C C . ARG A 1 87 ? -5.343 -9.173 -6.118 1.00 95.12 87 ARG A C 1
ATOM 721 O O . ARG A 1 87 ? -5.386 -9.754 -7.197 1.00 95.12 87 ARG A O 1
ATOM 728 N N . MET A 1 88 ? -5.630 -7.881 -5.988 1.00 95.81 88 MET A N 1
ATOM 729 C CA . MET A 1 88 ? -6.101 -7.051 -7.094 1.00 95.81 88 MET A CA 1
ATOM 730 C C . MET A 1 88 ? -4.975 -6.793 -8.093 1.00 95.81 88 MET A C 1
ATOM 732 O O . MET A 1 88 ? -5.152 -7.022 -9.288 1.00 95.81 88 MET A O 1
ATOM 736 N N . ASN A 1 89 ? -3.794 -6.423 -7.600 1.00 95.94 89 ASN A N 1
ATOM 737 C CA . ASN A 1 89 ? -2.620 -6.185 -8.438 1.00 95.94 89 ASN A CA 1
ATOM 738 C C . ASN A 1 89 ? -2.075 -7.484 -9.064 1.00 95.94 89 ASN A C 1
ATOM 740 O O . ASN A 1 89 ? -1.799 -7.523 -10.259 1.00 95.94 89 ASN A O 1
ATOM 744 N N . ALA A 1 90 ? -1.972 -8.559 -8.280 1.00 95.88 90 ALA A N 1
ATOM 745 C CA . ALA A 1 90 ? -1.393 -9.847 -8.668 1.00 95.88 90 ALA A CA 1
ATOM 746 C C . ALA A 1 90 ? -2.312 -10.715 -9.539 1.00 95.88 90 ALA A C 1
ATOM 748 O O . ALA A 1 90 ? -1.841 -11.675 -10.142 1.00 95.88 90 ALA A O 1
ATOM 749 N N . SER A 1 91 ? -3.612 -10.411 -9.603 1.00 94.44 91 SER A N 1
ATOM 750 C CA . SER A 1 91 ? -4.586 -11.142 -10.435 1.00 94.44 91 SER A CA 1
ATOM 751 C C . SER A 1 91 ? -5.274 -10.255 -11.475 1.00 94.44 91 SER A C 1
ATOM 753 O O . SER A 1 91 ? -6.258 -10.679 -12.074 1.00 94.44 91 SER A O 1
ATOM 755 N N . ALA A 1 92 ? -4.775 -9.029 -11.688 1.00 92.94 92 ALA A N 1
ATOM 756 C CA . ALA A 1 92 ? -5.355 -8.048 -12.609 1.00 92.94 92 ALA A CA 1
ATOM 757 C C . ALA A 1 92 ? -6.861 -7.797 -12.381 1.00 92.94 92 ALA A C 1
ATOM 759 O O . ALA A 1 92 ? -7.613 -7.569 -13.331 1.00 92.94 92 ALA A O 1
ATOM 760 N 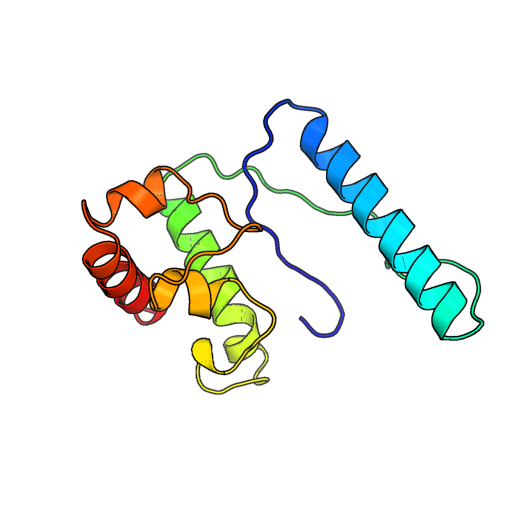N . LEU A 1 93 ? -7.317 -7.850 -11.124 1.00 93.06 93 LEU A N 1
ATOM 761 C CA . LEU A 1 93 ? -8.730 -7.655 -10.805 1.00 93.06 93 LEU A CA 1
ATOM 762 C C . LEU A 1 93 ? -9.062 -6.161 -10.741 1.00 93.06 93 LEU A C 1
ATOM 764 O O . LEU A 1 93 ? -8.292 -5.378 -10.174 1.00 93.06 93 LEU A O 1
ATOM 768 N N . PRO A 1 94 ? -10.224 -5.747 -11.271 1.00 90.75 94 PRO A N 1
ATOM 769 C CA . PRO A 1 94 ? -10.668 -4.368 -11.161 1.00 90.75 94 PRO A CA 1
ATOM 770 C C . PRO A 1 94 ? -10.951 -4.004 -9.698 1.00 90.75 94 PRO A C 1
ATOM 772 O O . PRO A 1 94 ? -11.442 -4.817 -8.915 1.00 90.75 94 PRO A O 1
ATOM 775 N N . SER A 1 95 ? -10.685 -2.751 -9.334 1.00 92.75 95 SER A N 1
ATOM 776 C CA . SER A 1 95 ? -11.042 -2.200 -8.028 1.00 92.75 95 SER A CA 1
ATOM 777 C C . SER A 1 95 ? -11.371 -0.720 -8.158 1.00 92.75 95 SER A C 1
ATOM 779 O O . SER A 1 95 ? -10.599 0.043 -8.730 1.00 92.75 95 SER A O 1
ATOM 781 N N . SER A 1 96 ? -12.500 -0.299 -7.589 1.00 93.94 96 SER A N 1
ATOM 782 C CA . SER A 1 96 ? -12.866 1.120 -7.484 1.00 93.94 96 SER A CA 1
ATOM 783 C C . SER A 1 96 ? -12.055 1.871 -6.423 1.00 93.94 96 SER A C 1
ATOM 785 O O . SER A 1 96 ? -12.125 3.096 -6.352 1.00 93.94 96 SER A O 1
ATOM 787 N N . LEU A 1 97 ? -11.294 1.149 -5.595 1.00 91.00 97 LEU A N 1
ATOM 788 C CA . LEU A 1 97 ? -10.473 1.710 -4.521 1.00 91.00 97 LEU A CA 1
ATOM 789 C C . LEU A 1 97 ? -9.006 1.895 -4.923 1.00 91.00 97 LEU A C 1
ATOM 791 O O . LEU A 1 97 ? -8.264 2.551 -4.195 1.00 91.00 97 LEU A O 1
ATOM 795 N N . LEU A 1 98 ? -8.576 1.304 -6.043 1.00 94.44 98 LEU A N 1
ATOM 796 C CA . LEU A 1 98 ? -7.182 1.321 -6.477 1.00 94.44 98 LEU A CA 1
ATOM 797 C C . LEU A 1 98 ? -7.031 2.085 -7.786 1.00 94.44 98 LEU A C 1
ATOM 799 O O . LEU A 1 98 ? -7.614 1.730 -8.807 1.00 94.44 98 LEU A O 1
ATOM 803 N N . THR A 1 99 ? -6.154 3.081 -7.760 1.00 94.56 99 THR A N 1
ATOM 804 C CA . THR A 1 99 ? -5.648 3.739 -8.963 1.00 94.56 99 THR A CA 1
ATOM 805 C C . THR A 1 99 ? -4.194 3.313 -9.151 1.00 94.56 99 THR A C 1
ATOM 807 O O . THR A 1 99 ? -3.365 3.648 -8.304 1.00 94.56 99 THR A O 1
ATOM 810 N N . PRO A 1 100 ? -3.851 2.580 -10.226 1.00 93.69 100 PRO A N 1
ATOM 811 C CA . PRO A 1 100 ? -2.480 2.126 -10.435 1.00 93.69 100 PRO A CA 1
ATOM 812 C C . PRO A 1 100 ? -1.516 3.297 -10.655 1.00 93.69 100 PRO A C 1
ATOM 814 O O . PRO A 1 100 ? -1.772 4.136 -11.527 1.00 93.69 100 PRO A O 1
ATOM 817 N N . HIS A 1 101 ? -0.408 3.308 -9.906 1.00 96.06 101 HIS A N 1
ATOM 818 C CA . HIS A 1 101 ? 0.702 4.250 -10.073 1.00 96.06 101 HIS A CA 1
ATOM 819 C C . HIS A 1 101 ? 1.383 4.068 -11.438 1.00 96.06 101 HIS A C 1
ATOM 821 O O . HIS A 1 101 ? 1.381 2.964 -11.983 1.00 96.06 101 HIS A O 1
ATOM 827 N N . GLU A 1 102 ? 2.005 5.115 -11.981 1.00 96.69 102 GLU A N 1
ATOM 828 C CA . GLU A 1 102 ? 2.694 5.051 -13.281 1.00 96.69 102 GLU A CA 1
ATOM 829 C C . GLU A 1 102 ? 3.799 3.987 -13.308 1.00 96.69 102 GLU A C 1
ATOM 831 O O . GLU A 1 102 ? 3.852 3.187 -14.231 1.00 96.69 102 GLU A O 1
ATOM 836 N N . VAL A 1 103 ? 4.571 3.874 -12.226 1.00 97.44 103 VAL A N 1
ATOM 837 C CA . VAL A 1 103 ? 5.615 2.849 -12.059 1.00 97.44 103 VAL A CA 1
ATOM 838 C C . VAL A 1 103 ? 5.042 1.426 -12.097 1.00 97.44 103 VAL A C 1
ATOM 840 O O . VAL A 1 103 ? 5.626 0.537 -12.704 1.00 97.44 103 VAL A O 1
ATOM 843 N N . PHE A 1 104 ? 3.861 1.195 -11.509 1.00 96.88 104 PHE A N 1
ATOM 844 C CA . PHE A 1 104 ? 3.178 -0.098 -11.635 1.00 96.88 104 PHE A CA 1
ATOM 845 C C . PHE A 1 104 ? 2.691 -0.327 -13.071 1.00 96.88 104 PHE A C 1
ATOM 847 O O . PHE A 1 104 ? 2.773 -1.435 -13.596 1.00 96.88 104 PHE A O 1
ATOM 854 N N . ARG A 1 105 ? 2.177 0.722 -13.727 1.00 96.94 105 ARG A N 1
ATOM 855 C CA . ARG A 1 105 ? 1.735 0.647 -15.127 1.00 96.94 105 ARG A CA 1
ATOM 856 C C . ARG A 1 105 ? 2.893 0.355 -16.079 1.00 96.94 105 ARG A C 1
ATOM 858 O O . ARG A 1 105 ? 2.679 -0.347 -17.058 1.00 96.94 105 ARG A O 1
ATOM 865 N N . ALA A 1 106 ? 4.087 0.849 -15.769 1.00 97.75 106 ALA A N 1
ATOM 866 C CA . ALA A 1 106 ? 5.298 0.649 -16.552 1.00 97.75 106 ALA A CA 1
ATOM 867 C C . ALA A 1 106 ? 5.835 -0.793 -16.501 1.00 97.75 106 ALA A C 1
ATOM 869 O O . ALA A 1 106 ? 6.624 -1.159 -17.365 1.00 97.75 106 ALA A O 1
ATOM 870 N N . LEU A 1 107 ? 5.383 -1.628 -15.551 1.00 97.06 107 LEU A N 1
ATOM 871 C CA . LEU A 1 107 ? 5.812 -3.031 -15.458 1.00 97.06 107 LEU A CA 1
ATOM 872 C C . LEU A 1 107 ? 5.487 -3.841 -16.723 1.00 97.06 107 LEU A C 1
ATOM 874 O O . LEU A 1 107 ? 6.247 -4.733 -17.081 1.00 97.06 107 LEU A O 1
ATOM 878 N N . ALA A 1 108 ? 4.361 -3.551 -17.385 1.00 97.75 108 ALA A N 1
ATOM 879 C CA . ALA A 1 108 ? 3.982 -4.171 -18.653 1.00 97.75 108 ALA A CA 1
ATOM 880 C C . ALA A 1 108 ? 2.848 -3.384 -19.349 1.00 97.75 108 ALA A C 1
ATOM 882 O O . ALA A 1 108 ? 2.036 -2.733 -18.675 1.00 97.75 108 ALA A O 1
ATOM 883 N N . PRO A 1 109 ? 2.714 -3.479 -20.685 1.00 96.38 109 PRO A N 1
ATOM 884 C CA . PRO A 1 109 ? 1.695 -2.735 -21.430 1.00 96.38 109 PRO A CA 1
ATOM 885 C C . PRO A 1 109 ? 0.261 -3.196 -21.124 1.00 96.38 109 PRO A C 1
ATOM 887 O O . PRO A 1 109 ? -0.656 -2.372 -21.038 1.00 96.38 109 PRO A O 1
ATOM 890 N N . ASP A 1 110 ? 0.043 -4.488 -20.882 1.00 96.50 110 ASP A N 1
ATOM 891 C CA . ASP A 1 110 ? -1.277 -5.060 -20.611 1.00 96.50 110 ASP A CA 1
ATOM 892 C C . ASP A 1 110 ? -1.464 -5.468 -19.137 1.00 96.50 110 ASP A C 1
ATOM 894 O O . ASP A 1 110 ? -0.528 -5.535 -18.342 1.00 96.50 110 ASP A O 1
ATOM 898 N N . ALA A 1 111 ? -2.718 -5.693 -18.737 1.00 95.00 111 ALA A N 1
ATOM 899 C CA . ALA A 1 111 ? -3.056 -5.965 -17.341 1.00 95.00 111 ALA A CA 1
ATOM 900 C C . ALA A 1 111 ? -2.511 -7.307 -16.838 1.00 95.00 11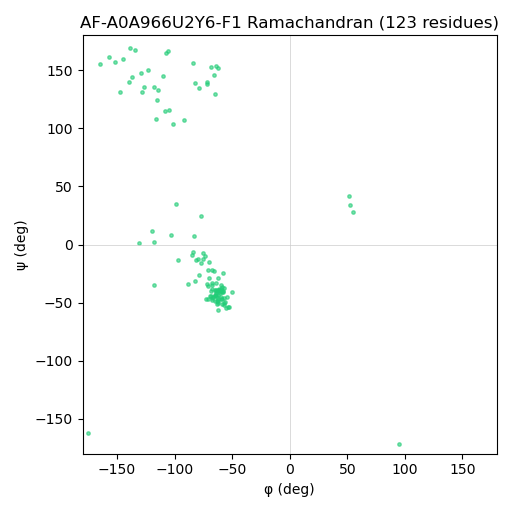1 ALA A C 1
ATOM 902 O O . ALA A 1 111 ? -2.137 -7.406 -15.668 1.00 95.00 111 ALA A O 1
ATOM 903 N N . ARG A 1 112 ? -2.441 -8.316 -17.712 1.00 96.38 112 ARG A N 1
ATOM 904 C CA . ARG A 1 112 ? -1.958 -9.648 -17.357 1.00 96.38 112 ARG A CA 1
ATOM 905 C C . ARG A 1 112 ? -0.446 -9.633 -17.165 1.00 96.38 112 ARG A C 1
ATOM 907 O O . ARG A 1 112 ? 0.014 -10.099 -16.126 1.00 96.38 112 ARG A O 1
ATOM 914 N N . GLY A 1 113 ? 0.292 -9.023 -18.092 1.00 97.75 113 GLY A N 1
ATOM 915 C CA . GLY A 1 113 ? 1.738 -8.847 -17.971 1.00 97.75 113 GLY A CA 1
ATOM 916 C C . GLY A 1 113 ? 2.116 -8.080 -16.703 1.00 97.75 113 GLY A C 1
ATOM 917 O O . GLY A 1 113 ? 3.043 -8.468 -15.997 1.00 97.75 113 GLY A O 1
ATOM 918 N N . ARG A 1 114 ? 1.343 -7.045 -16.332 1.00 97.31 114 ARG A N 1
ATOM 919 C CA . ARG A 1 114 ? 1.581 -6.306 -15.079 1.00 97.31 114 ARG A CA 1
ATOM 920 C C . ARG A 1 114 ? 1.383 -7.180 -13.855 1.00 97.31 114 ARG A C 1
ATOM 922 O O . ARG A 1 114 ? 2.183 -7.106 -12.933 1.00 97.31 114 ARG A O 1
ATOM 929 N N . ALA A 1 115 ? 0.331 -7.993 -13.839 1.00 96.94 115 ALA A N 1
ATOM 930 C CA . ALA A 1 115 ? 0.076 -8.916 -12.742 1.00 96.94 115 ALA A CA 1
ATOM 931 C C . ALA A 1 115 ? 1.175 -9.985 -12.623 1.00 96.94 115 ALA A C 1
ATOM 933 O O . ALA A 1 115 ? 1.595 -10.297 -11.511 1.00 96.94 115 ALA A O 1
ATOM 934 N N . GLU A 1 116 ? 1.669 -10.510 -13.747 1.00 97.12 116 GLU A N 1
ATOM 935 C CA . GLU A 1 116 ? 2.791 -11.457 -13.801 1.00 97.12 116 GLU A CA 1
ATOM 936 C C . GLU A 1 116 ? 4.081 -10.833 -13.245 1.00 97.12 116 GLU A C 1
ATOM 938 O O . GLU A 1 116 ? 4.597 -11.320 -12.237 1.00 97.12 116 GLU A O 1
ATOM 943 N N . ALA A 1 117 ? 4.516 -9.696 -13.797 1.00 97.00 117 ALA A N 1
ATOM 944 C CA . ALA A 1 117 ? 5.698 -8.970 -13.325 1.00 97.00 117 ALA A CA 1
ATOM 945 C C . ALA A 1 117 ? 5.579 -8.544 -11.851 1.00 97.00 117 ALA A C 1
ATOM 947 O O . ALA A 1 117 ? 6.544 -8.588 -11.088 1.00 97.00 117 ALA A O 1
ATOM 948 N N . TYR A 1 118 ? 4.377 -8.157 -11.415 1.00 96.50 118 TYR A N 1
ATOM 949 C CA . TYR A 1 118 ? 4.126 -7.784 -10.027 1.00 96.50 118 TYR A CA 1
ATOM 950 C C . TYR A 1 118 ? 4.235 -8.972 -9.063 1.00 96.50 118 TYR A C 1
ATOM 952 O O . TYR A 1 118 ? 4.763 -8.811 -7.962 1.00 96.50 118 TYR A O 1
ATOM 960 N N . ARG A 1 119 ? 3.773 -10.169 -9.451 1.00 95.94 119 ARG A N 1
ATOM 961 C CA . ARG A 1 119 ? 3.966 -11.382 -8.638 1.00 95.94 119 ARG A CA 1
ATOM 962 C C . ARG A 1 119 ? 5.445 -11.710 -8.488 1.00 95.94 119 ARG A C 1
ATOM 964 O O . ARG A 1 119 ? 5.887 -11.957 -7.370 1.00 95.94 119 ARG A O 1
ATOM 971 N N . GLU A 1 120 ? 6.208 -11.651 -9.576 1.00 94.94 120 GLU A N 1
ATOM 972 C CA . GLU A 1 120 ? 7.660 -11.864 -9.534 1.00 94.94 120 GLU A CA 1
ATOM 973 C C . GLU A 1 120 ? 8.346 -10.858 -8.606 1.00 94.94 120 GLU A C 1
ATOM 975 O O . GLU A 1 120 ? 9.101 -11.256 -7.721 1.00 94.94 120 GLU A O 1
ATOM 980 N N . LEU A 1 121 ? 8.011 -9.569 -8.729 1.00 94.81 121 LEU A N 1
ATOM 981 C CA . LEU A 1 121 ? 8.525 -8.515 -7.853 1.00 94.81 121 LEU A CA 1
ATOM 982 C C . LEU A 1 121 ? 8.282 -8.826 -6.370 1.00 94.81 121 LEU A C 1
ATOM 984 O O . L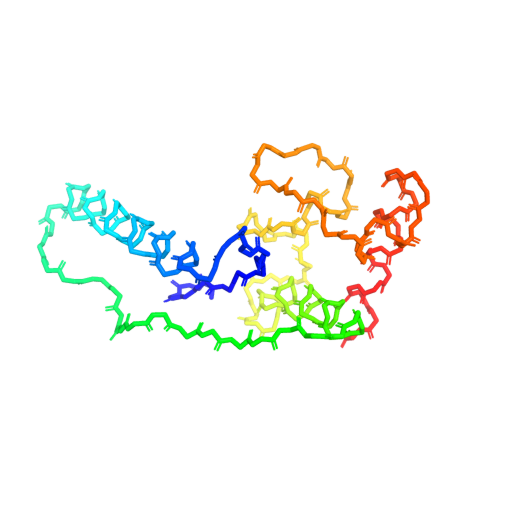EU A 1 121 ? 9.178 -8.622 -5.549 1.00 94.81 121 LEU A O 1
ATOM 988 N N . VAL A 1 122 ? 7.074 -9.280 -6.015 1.00 93.81 122 VAL A N 1
ATOM 989 C CA . VAL A 1 122 ? 6.707 -9.566 -4.619 1.00 93.81 122 VAL A CA 1
ATOM 990 C C . VAL A 1 122 ? 7.421 -10.814 -4.091 1.00 93.81 122 VAL A C 1
ATOM 992 O O . VAL A 1 122 ? 7.810 -10.813 -2.927 1.00 93.81 122 VAL A O 1
ATOM 995 N N . LEU A 1 123 ? 7.636 -11.834 -4.927 1.00 84.25 123 LEU A N 1
ATOM 996 C CA . LEU A 1 123 ? 8.268 -13.104 -4.541 1.00 84.25 123 LEU A CA 1
ATOM 997 C C . LEU A 1 123 ? 9.810 -13.063 -4.501 1.00 84.25 123 LEU A C 1
ATOM 999 O O . LEU A 1 123 ? 10.425 -13.974 -3.957 1.00 84.25 123 LEU A O 1
ATOM 1003 N N . GLN A 1 124 ? 10.452 -12.028 -5.049 1.00 76.81 124 GLN A N 1
ATOM 1004 C CA . GLN A 1 124 ? 11.918 -11.861 -5.068 1.00 76.81 124 GLN A CA 1
ATOM 1005 C C . GLN A 1 124 ? 12.540 -11.387 -3.730 1.00 76.81 124 GLN A C 1
ATOM 1007 O O . GLN A 1 124 ? 13.604 -10.764 -3.731 1.00 76.81 124 GLN A O 1
ATOM 1012 N N . GLY A 1 125 ? 11.904 -11.619 -2.579 1.00 55.81 125 GLY A N 1
ATOM 1013 C CA . GLY A 1 125 ? 12.425 -11.201 -1.268 1.00 55.81 125 GLY A CA 1
ATOM 1014 C C . GLY A 1 125 ? 12.039 -12.141 -0.146 1.00 55.81 125 GLY A C 1
ATOM 1015 O O . GLY A 1 125 ? 12.721 -12.056 0.897 1.00 55.81 125 GLY A O 1
#

Radius of gyration: 16.23 Å; Cα contacts (8 Å, |Δi|>4): 83; chains: 1; bounding box: 34×37×45 Å

Mean predicted aligned error: 3.37 Å

Secondary structure (DSSP, 8-state):
--S--------SSTTHHHHHHHHHHHHHHHHHHHHTT--S--SSS--------SHHHHHHHHHHHHHHHHHTTS-SSGGG-TTSSHHHHHTT---TT----HHHHTT-SSHHHHHHHHHHHHH--

pLDDT: mean 94.43, std 5.03, range [55.81, 98.0]

Solvent-accessible surface area (backbone atoms only — not comparable to full-atom values): 7900 Å² total; per-residue (Å²): 109,96,88,50,87,85,84,91,82,85,62,94,45,92,64,45,52,63,52,49,52,52,52,53,52,50,53,50,46,52,52,49,24,62,76,70,76,50,82,84,84,80,72,96,66,80,89,85,88,77,91,76,90,46,67,70,52,48,54,50,47,54,34,51,59,45,42,43,50,34,76,67,69,74,36,92,46,49,74,72,47,84,91,54,66,45,52,36,54,48,64,53,47,88,54,98,87,62,78,84,51,68,69,59,51,68,61,26,96,48,60,64,49,24,7,51,49,47,44,52,62,53,70,75,116

Foldseek 3Di:
DVQDADDDDDAPDPCRVVVVQVVVLVVVQVVVCVVVVHDDHRHPDDDDDDDDDDLVSVLVSLLCRLCPCCVVVVDVHSCPDPPDCLVCQLVVNDDPVDDDDVSLCVCDVDSNSSNVSSVVSNPPD